Protein AF-A0A7S3M8I9-F1 (afdb_monomer_lite)

Radius of gyration: 16.96 Å; chains: 1; bounding box: 38×32×42 Å

Foldseek 3Di:
DVVVVVVPDDPVLVVLVCVLVVVLVVVLVVLLVVLLVVCVPDPDQLLRSLLVSLQSSLVVSQLVVQVSVCVSVVHDDDPVSSCPPVVVSSVVSSVVSNCCSVVVPDD

pLDDT: mean 79.49, std 8.02, range [42.25, 89.31]

Sequence (107 aa):
TFSQAFAEITFSLVANFFLTTFPTNMLKFPVFEVINMALSFTSLSGSMRGIVNGWLFCTIMLPVTNYRFRKSMGWEVNAALLYQAYIPTVARDIIYGWGRGIMAGVL

Structure (mmCIF, N/CA/C/O backbone):
data_AF-A0A7S3M8I9-F1
#
_entry.id   AF-A0A7S3M8I9-F1
#
loop_
_atom_site.group_PDB
_atom_site.id
_atom_site.type_symbol
_atom_site.label_atom_id
_atom_site.label_alt_id
_atom_site.label_comp_id
_atom_site.label_asym_id
_atom_site.label_entity_id
_atom_site.label_seq_id
_atom_site.pdbx_PDB_ins_code
_atom_site.Cartn_x
_atom_site.Cartn_y
_atom_site.Cartn_z
_atom_site.occupancy
_atom_site.B_iso_or_equiv
_atom_site.auth_seq_id
_atom_site.auth_comp_id
_atom_site.auth_asym_id
_atom_site.auth_atom_id
_atom_site.pdbx_PDB_model_num
ATOM 1 N N . THR A 1 1 ? -19.410 20.482 13.142 1.00 72.94 1 THR A N 1
ATOM 2 C CA . THR A 1 1 ? -18.428 21.505 12.674 1.00 72.94 1 THR A CA 1
ATOM 3 C C . THR A 1 1 ? -17.007 21.049 12.967 1.00 72.94 1 THR A C 1
ATOM 5 O O . THR A 1 1 ? -16.836 20.172 13.801 1.00 72.94 1 THR A O 1
ATOM 8 N N . PHE A 1 2 ? -15.984 21.629 12.320 1.00 73.06 2 PHE A N 1
ATOM 9 C CA . PHE A 1 2 ? -14.565 21.289 12.565 1.00 73.06 2 PHE A CA 1
ATOM 10 C C . PHE A 1 2 ? -14.196 21.330 14.063 1.00 73.06 2 PHE A C 1
ATOM 12 O O . PHE A 1 2 ? -13.492 20.461 14.560 1.00 73.06 2 PHE A O 1
ATOM 19 N N . SER A 1 3 ? -14.775 22.282 14.803 1.00 75.19 3 SER A N 1
ATOM 20 C CA . SER A 1 3 ? -14.626 22.409 16.258 1.00 75.19 3 SER A CA 1
ATOM 21 C C . SER A 1 3 ? -15.189 21.222 17.061 1.00 75.19 3 SER A C 1
A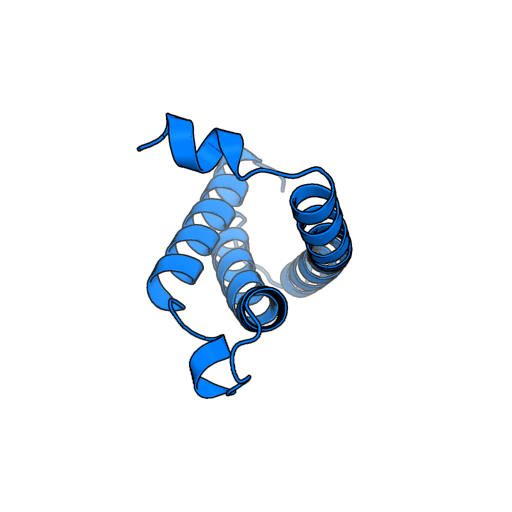TOM 23 O O . SER A 1 3 ? -14.556 20.811 18.027 1.00 75.19 3 SER A O 1
ATOM 25 N N . GLN A 1 4 ? -16.317 20.629 16.654 1.00 74.31 4 GLN A N 1
ATOM 26 C CA . GLN A 1 4 ? -16.858 19.420 17.299 1.00 74.31 4 GLN A CA 1
ATOM 27 C C . GLN A 1 4 ? -15.993 18.193 17.011 1.00 74.31 4 GLN A C 1
ATOM 29 O O . GLN A 1 4 ? -15.661 17.455 17.929 1.00 74.31 4 GLN A O 1
ATOM 34 N N . ALA A 1 5 ? -15.556 18.023 15.759 1.00 71.31 5 ALA A N 1
ATOM 35 C CA . ALA A 1 5 ? -14.705 16.899 15.380 1.00 71.31 5 ALA A CA 1
ATOM 36 C C . ALA A 1 5 ? -13.370 16.912 16.139 1.00 71.31 5 ALA A C 1
ATOM 38 O O . ALA A 1 5 ? -12.876 15.858 16.509 1.00 71.31 5 ALA A O 1
ATOM 39 N N . PHE A 1 6 ? -12.806 18.095 16.411 1.00 73.81 6 PHE A N 1
ATOM 40 C CA . PHE A 1 6 ? -11.576 18.226 17.194 1.00 73.81 6 PHE A CA 1
ATOM 41 C C . PHE A 1 6 ? -11.790 17.935 18.688 1.00 73.81 6 PHE A C 1
ATOM 43 O O . PHE A 1 6 ? -10.916 17.360 19.330 1.00 73.81 6 PHE A O 1
ATOM 50 N N . ALA A 1 7 ? -12.959 18.292 19.232 1.00 75.56 7 ALA A N 1
ATOM 51 C CA . ALA A 1 7 ? -13.323 18.011 20.622 1.00 75.56 7 ALA A CA 1
ATOM 52 C C . ALA A 1 7 ? -13.566 16.511 20.890 1.00 75.56 7 ALA A C 1
ATOM 54 O O . ALA A 1 7 ? -13.406 16.054 22.018 1.00 75.56 7 ALA A O 1
ATOM 55 N N . GLU A 1 8 ? -13.91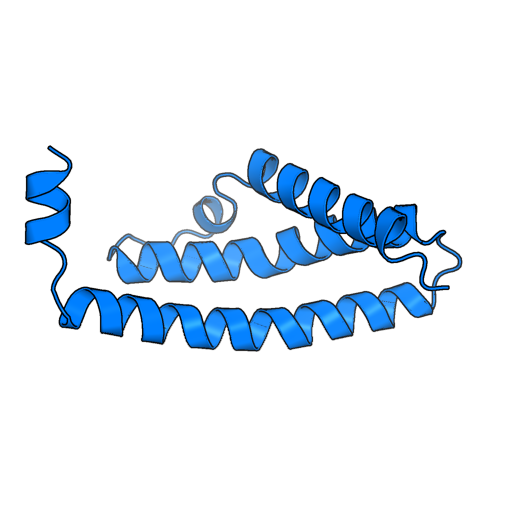5 15.741 19.857 1.00 75.06 8 GLU A N 1
ATOM 56 C CA . GLU A 1 8 ? -14.141 14.290 19.931 1.00 75.06 8 GLU A CA 1
ATOM 57 C C . GLU A 1 8 ? -12.848 13.457 19.798 1.00 75.06 8 GLU A C 1
ATOM 59 O O . GLU A 1 8 ? -12.857 12.244 20.032 1.00 75.06 8 GLU A O 1
ATOM 64 N N . ILE A 1 9 ? -11.711 14.083 19.462 1.00 75.44 9 ILE A N 1
ATOM 65 C CA . ILE A 1 9 ? -10.413 13.399 19.383 1.00 75.44 9 ILE A CA 1
ATOM 66 C C . ILE A 1 9 ? -9.913 13.117 20.801 1.00 75.44 9 ILE A C 1
ATOM 68 O O . ILE A 1 9 ? -9.312 13.962 21.462 1.00 75.44 9 ILE A O 1
ATOM 72 N N . THR A 1 10 ? -10.121 11.889 21.265 1.00 81.06 10 THR A N 1
ATOM 73 C CA . THR A 1 10 ? -9.548 11.406 22.526 1.00 81.06 10 THR A CA 1
ATOM 74 C C . THR A 1 10 ? -8.206 10.712 22.293 1.00 81.06 10 THR A C 1
ATOM 76 O O . THR A 1 10 ? -7.968 10.105 21.246 1.00 81.06 10 THR A O 1
ATOM 79 N N . PHE A 1 11 ? -7.327 10.732 23.302 1.00 78.44 11 PHE A N 1
ATOM 80 C CA . PHE A 1 11 ? -6.043 10.018 23.254 1.00 78.44 11 PHE A CA 1
ATOM 81 C C . PHE A 1 11 ? -6.221 8.519 22.964 1.00 78.44 11 PHE A C 1
ATOM 83 O O . PHE A 1 11 ? -5.442 7.934 22.217 1.00 78.44 11 PHE A O 1
ATOM 90 N N . SER A 1 12 ? -7.291 7.914 23.488 1.00 77.38 12 SER A N 1
ATOM 91 C CA . SER A 1 12 ? -7.642 6.517 23.217 1.00 77.38 12 SER A CA 1
ATOM 92 C C . SER A 1 12 ? -7.911 6.264 21.727 1.00 77.38 12 SER A C 1
ATOM 94 O O . SER A 1 12 ? -7.434 5.275 21.168 1.00 77.38 12 SER A O 1
ATOM 96 N N . LEU A 1 13 ? -8.610 7.177 21.043 1.00 74.56 13 LEU A N 1
ATOM 97 C CA . LEU A 1 13 ? -8.880 7.069 19.607 1.00 74.56 13 LEU A CA 1
ATOM 98 C C . LEU A 1 13 ? -7.585 7.171 18.784 1.00 74.56 13 LEU A C 1
ATOM 100 O O . LEU A 1 13 ? -7.351 6.376 17.873 1.00 74.56 13 LEU A O 1
ATOM 104 N N . VAL A 1 14 ? -6.712 8.115 19.154 1.00 79.06 14 VAL A N 1
ATOM 105 C CA . VAL A 1 14 ? -5.404 8.326 18.513 1.00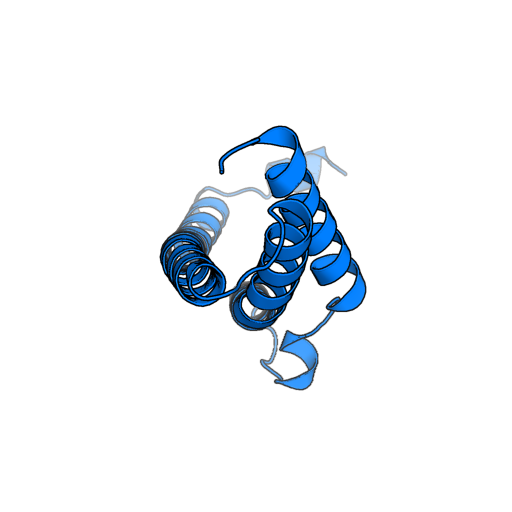 79.06 14 VAL A CA 1
ATOM 106 C C . VAL A 1 14 ? -4.486 7.119 18.717 1.00 79.06 14 VAL A C 1
ATOM 108 O O . VAL A 1 14 ? -3.881 6.644 17.758 1.00 79.06 14 VAL A O 1
ATOM 111 N N . ALA A 1 15 ? -4.414 6.578 19.935 1.00 77.94 15 ALA A N 1
ATOM 112 C CA . ALA A 1 15 ? -3.603 5.406 20.250 1.00 77.94 15 ALA A CA 1
ATOM 113 C C . ALA A 1 15 ? -4.081 4.162 19.485 1.00 77.94 15 ALA A C 1
ATOM 115 O O . ALA A 1 15 ? -3.266 3.450 18.902 1.00 77.94 15 ALA A O 1
ATOM 116 N N . ASN A 1 16 ? -5.394 3.935 19.395 1.00 75.00 16 ASN A N 1
ATOM 117 C CA . ASN A 1 16 ? -5.954 2.839 18.600 1.00 75.00 16 ASN A CA 1
ATOM 118 C C . ASN A 1 16 ? -5.679 3.011 17.097 1.00 75.00 16 ASN A C 1
ATOM 120 O O . ASN A 1 16 ? -5.313 2.053 16.409 1.00 75.00 16 ASN A O 1
ATOM 124 N N . PHE A 1 17 ? -5.785 4.232 16.571 1.00 74.94 17 PHE A N 1
ATOM 125 C CA . PHE A 1 17 ? -5.415 4.512 15.185 1.00 74.94 17 PHE A CA 1
ATOM 126 C C . PHE A 1 17 ? -3.916 4.287 14.931 1.00 74.94 17 PHE A C 1
ATOM 128 O O . PHE A 1 17 ? -3.534 3.712 13.910 1.00 74.94 17 PHE A O 1
ATOM 135 N N . PHE A 1 18 ? -3.056 4.682 15.870 1.00 77.25 18 PHE A N 1
ATOM 136 C CA . PHE A 1 18 ? -1.615 4.460 15.786 1.00 77.25 18 PHE A CA 1
ATOM 137 C C . PHE A 1 18 ? -1.267 2.967 15.825 1.00 77.25 18 PHE A C 1
ATOM 139 O O . PHE A 1 18 ? -0.559 2.485 14.943 1.00 77.25 18 PHE A O 1
ATOM 146 N N . LEU A 1 19 ? -1.825 2.215 16.778 1.00 75.62 19 LEU A N 1
ATOM 147 C CA . LEU A 1 19 ? -1.592 0.775 16.937 1.00 75.62 19 LEU A CA 1
ATOM 148 C C . LEU A 1 19 ? -2.106 -0.050 15.760 1.00 75.62 19 LEU A C 1
ATOM 150 O O . LEU A 1 19 ? -1.571 -1.115 15.477 1.00 75.62 19 LEU A O 1
ATOM 154 N N . THR A 1 20 ? -3.116 0.435 15.045 1.00 68.94 20 THR A N 1
ATOM 155 C CA . THR A 1 20 ? -3.577 -0.207 13.811 1.00 68.94 20 THR A CA 1
ATOM 156 C C . THR A 1 20 ? -2.759 0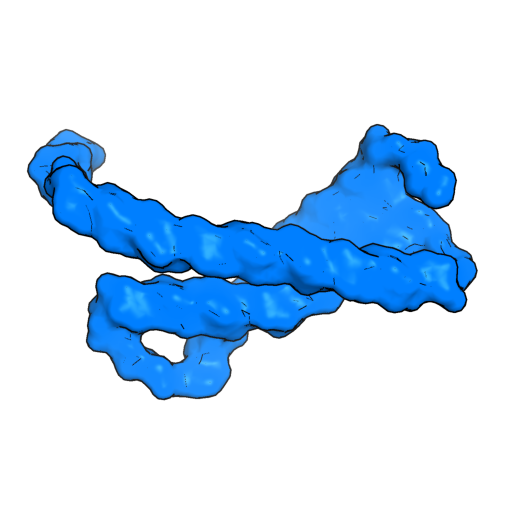.249 12.600 1.00 68.94 20 THR A C 1
ATOM 158 O O . THR A 1 20 ? -2.539 -0.532 11.673 1.00 68.94 20 THR A O 1
ATOM 161 N N . THR A 1 21 ? -2.238 1.478 12.603 1.00 72.94 21 THR A N 1
ATOM 162 C CA . THR A 1 21 ? -1.443 2.025 11.495 1.00 72.94 21 THR A CA 1
ATOM 163 C C . THR A 1 21 ? -0.004 1.533 11.466 1.00 72.94 21 THR A C 1
ATOM 165 O O . THR A 1 21 ? 0.528 1.263 10.386 1.00 72.94 21 THR A O 1
ATOM 168 N N . PHE A 1 22 ? 0.601 1.360 12.635 1.00 76.25 22 PHE A N 1
ATOM 169 C CA . PHE A 1 22 ? 1.973 0.905 12.790 1.00 76.25 22 PHE A CA 1
ATOM 170 C C . PHE A 1 22 ? 2.228 -0.471 12.131 1.00 76.25 22 PHE A C 1
ATOM 172 O O . PHE A 1 22 ? 3.094 -0.533 11.255 1.00 76.25 22 PHE A O 1
ATOM 179 N N . PRO A 1 23 ? 1.429 -1.531 12.386 1.00 75.31 23 PRO A N 1
ATOM 180 C CA . PRO A 1 23 ? 1.593 -2.831 11.731 1.00 75.31 23 PRO A CA 1
ATOM 181 C C . PRO A 1 23 ? 1.447 -2.752 10.212 1.00 75.31 23 PRO A C 1
ATOM 183 O O . PRO A 1 23 ? 2.176 -3.407 9.474 1.00 75.31 23 PRO A O 1
ATOM 186 N N . THR A 1 24 ? 0.523 -1.923 9.716 1.00 71.19 24 THR A N 1
ATOM 187 C CA . THR A 1 24 ? 0.321 -1.786 8.268 1.00 71.19 24 THR A CA 1
ATOM 188 C C . THR A 1 24 ? 1.516 -1.120 7.605 1.00 71.19 24 THR A C 1
ATOM 190 O O . THR A 1 24 ? 1.910 -1.540 6.524 1.00 71.19 24 THR A O 1
ATOM 193 N N . ASN A 1 25 ? 2.119 -0.106 8.231 1.00 76.31 25 ASN A N 1
ATOM 194 C CA . ASN A 1 25 ? 3.332 0.510 7.698 1.00 76.31 25 ASN A CA 1
ATOM 195 C C . ASN A 1 25 ? 4.541 -0.431 7.800 1.00 76.31 25 ASN A C 1
ATOM 197 O O . ASN A 1 25 ? 5.316 -0.492 6.850 1.00 76.31 25 ASN A O 1
ATOM 201 N N . MET A 1 26 ? 4.652 -1.231 8.867 1.00 82.62 26 MET A N 1
ATOM 202 C CA . MET A 1 26 ? 5.671 -2.285 8.959 1.00 82.62 26 MET A CA 1
ATOM 203 C C . MET A 1 26 ? 5.519 -3.373 7.891 1.00 82.62 26 MET A C 1
ATOM 205 O O . MET A 1 26 ? 6.511 -3.991 7.535 1.00 82.62 26 MET A O 1
ATOM 209 N N . LEU A 1 27 ? 4.314 -3.592 7.352 1.00 82.56 27 LEU A N 1
ATOM 210 C CA . LEU A 1 27 ? 4.067 -4.550 6.270 1.00 82.56 27 LEU A CA 1
ATOM 211 C C . LEU A 1 27 ? 4.300 -3.941 4.875 1.00 82.56 27 LEU A C 1
ATOM 213 O O . LEU A 1 27 ? 4.770 -4.627 3.970 1.00 82.56 27 LEU A O 1
ATOM 217 N N . LYS A 1 28 ? 4.042 -2.637 4.705 1.00 78.19 28 LYS A N 1
ATOM 218 C CA . LYS A 1 28 ? 4.267 -1.924 3.434 1.00 78.19 28 LYS A CA 1
ATOM 219 C C . LYS A 1 28 ? 5.722 -1.963 2.982 1.00 78.19 28 LYS A C 1
ATOM 221 O O . LYS A 1 28 ? 5.959 -2.145 1.794 1.00 78.19 28 LYS A O 1
ATOM 226 N N . PHE A 1 29 ? 6.676 -1.777 3.896 1.00 82.00 29 PHE A N 1
ATOM 227 C CA . PHE A 1 29 ? 8.098 -1.738 3.542 1.00 82.00 29 PHE A CA 1
ATOM 228 C C . PHE A 1 29 ? 8.611 -3.084 2.993 1.00 82.00 29 PHE A C 1
ATOM 230 O O . PHE A 1 29 ? 9.111 -3.086 1.870 1.00 82.00 29 PHE A O 1
ATOM 237 N N . PRO A 1 30 ? 8.423 -4.232 3.677 1.00 85.75 30 PRO A N 1
ATOM 238 C CA . PRO A 1 30 ? 8.789 -5.540 3.136 1.00 85.75 30 PRO A CA 1
ATOM 239 C C . PRO A 1 30 ? 8.092 -5.869 1.817 1.00 85.75 30 PRO A C 1
ATOM 241 O O . PRO A 1 30 ? 8.734 -6.362 0.898 1.00 85.75 30 PRO A O 1
ATOM 244 N N . VAL A 1 31 ? 6.791 -5.576 1.689 1.00 85.88 31 VAL A N 1
ATOM 245 C CA . VAL A 1 31 ? 6.056 -5.817 0.435 1.00 85.88 31 VAL A CA 1
ATOM 246 C C . VAL A 1 31 ? 6.644 -4.984 -0.703 1.00 85.88 31 VAL A C 1
ATOM 248 O O . VAL A 1 31 ? 6.841 -5.496 -1.802 1.00 85.88 31 VAL A O 1
ATOM 251 N N . PHE A 1 32 ? 6.971 -3.719 -0.441 1.00 84.25 32 PHE A N 1
ATOM 252 C CA . PHE A 1 32 ? 7.598 -2.845 -1.426 1.00 84.25 32 PHE A CA 1
ATOM 253 C C . PHE A 1 32 ? 8.986 -3.349 -1.856 1.00 84.25 32 PHE A C 1
ATOM 255 O O . PHE A 1 32 ? 9.289 -3.345 -3.049 1.00 84.25 32 PHE A O 1
ATOM 262 N N . GLU A 1 33 ? 9.805 -3.827 -0.917 1.00 85.12 33 GLU A N 1
ATOM 263 C CA . GLU A 1 33 ? 11.117 -4.428 -1.201 1.00 85.12 33 GLU A CA 1
ATOM 264 C C . GLU A 1 33 ? 11.006 -5.705 -2.035 1.00 85.12 33 GLU A C 1
ATOM 266 O O . GLU A 1 33 ? 11.690 -5.843 -3.047 1.00 85.12 33 GLU A O 1
ATOM 271 N N . VAL A 1 34 ? 10.089 -6.609 -1.682 1.00 87.75 34 VAL A N 1
ATOM 272 C CA . VAL A 1 34 ? 9.855 -7.845 -2.444 1.00 87.75 34 VAL A CA 1
ATOM 273 C C . VAL A 1 34 ? 9.427 -7.531 -3.879 1.00 87.75 34 VAL A C 1
ATOM 275 O O . VAL A 1 34 ? 9.926 -8.153 -4.815 1.00 87.75 34 VAL A O 1
ATOM 278 N N . ILE A 1 35 ? 8.550 -6.542 -4.079 1.00 85.62 35 ILE A N 1
ATOM 279 C CA . ILE A 1 35 ? 8.125 -6.118 -5.421 1.00 85.62 35 ILE A CA 1
ATOM 280 C C . ILE A 1 35 ? 9.300 -5.513 -6.201 1.00 85.62 35 ILE A C 1
ATOM 282 O O . ILE A 1 35 ? 9.484 -5.846 -7.370 1.00 85.62 35 ILE A O 1
ATOM 286 N N . ASN A 1 36 ? 10.122 -4.659 -5.584 1.00 84.00 36 ASN A N 1
ATOM 287 C CA . ASN A 1 36 ? 11.303 -4.107 -6.257 1.00 84.00 36 ASN A CA 1
ATOM 288 C C . ASN A 1 36 ? 12.321 -5.181 -6.625 1.00 84.00 36 ASN A C 1
ATOM 290 O O . ASN A 1 36 ? 12.833 -5.165 -7.742 1.00 84.00 36 ASN A O 1
ATOM 294 N N . MET A 1 37 ? 12.592 -6.120 -5.718 1.00 85.31 37 MET A N 1
ATOM 295 C CA . MET A 1 37 ? 13.487 -7.241 -5.979 1.00 85.31 37 MET A CA 1
ATOM 296 C C . MET A 1 37 ? 12.936 -8.133 -7.095 1.00 85.31 37 MET A C 1
ATOM 298 O O . MET A 1 37 ? 13.686 -8.535 -7.970 1.00 85.31 37 MET A O 1
ATOM 302 N N . ALA A 1 38 ? 11.629 -8.396 -7.140 1.00 84.88 38 ALA A N 1
ATOM 303 C CA . ALA A 1 38 ? 11.029 -9.142 -8.245 1.00 84.88 38 ALA A CA 1
ATOM 304 C C . ALA A 1 38 ? 11.167 -8.399 -9.589 1.00 84.88 38 ALA A C 1
ATOM 306 O O . ALA A 1 38 ? 11.469 -9.008 -10.614 1.00 84.88 38 ALA A O 1
ATOM 307 N N . LEU A 1 39 ? 10.986 -7.075 -9.592 1.00 82.69 39 LEU A N 1
ATOM 308 C CA . LEU A 1 39 ? 11.088 -6.254 -10.799 1.00 82.69 39 LEU A CA 1
ATOM 309 C C . LEU A 1 39 ? 12.534 -5.953 -11.224 1.00 82.69 39 LEU A C 1
ATOM 311 O O . LEU A 1 39 ? 12.743 -5.539 -12.369 1.00 82.69 39 LEU A O 1
ATOM 315 N N . SER A 1 40 ? 13.535 -6.169 -10.366 1.00 81.12 40 SER A N 1
ATOM 316 C CA . SER A 1 40 ? 14.950 -6.022 -10.735 1.00 81.12 40 SER A CA 1
ATOM 317 C C . SER A 1 40 ? 15.406 -7.104 -11.719 1.00 81.12 40 SER A C 1
ATOM 319 O O . SER A 1 40 ? 16.270 -6.843 -12.552 1.00 81.12 40 SER A O 1
ATOM 321 N N . PHE A 1 41 ? 14.749 -8.269 -11.719 1.00 81.44 41 PHE A N 1
ATOM 322 C CA . PHE A 1 41 ? 14.962 -9.341 -12.699 1.00 81.44 41 PHE A CA 1
ATOM 323 C C . PHE A 1 41 ? 14.338 -9.057 -14.076 1.00 81.44 41 PHE A C 1
ATOM 325 O O . PHE A 1 41 ? 14.426 -9.885 -14.980 1.00 81.44 41 PHE A O 1
ATOM 332 N N . THR A 1 42 ? 13.698 -7.898 -14.255 1.00 81.38 42 THR A N 1
ATOM 333 C CA . THR A 1 42 ? 13.054 -7.506 -15.514 1.00 81.38 42 THR A CA 1
ATOM 334 C C . THR A 1 42 ? 13.807 -6.357 -16.180 1.00 81.38 42 THR A C 1
ATOM 336 O O . THR A 1 42 ? 14.285 -5.440 -15.509 1.00 81.38 42 THR A O 1
ATOM 339 N N . SER A 1 43 ? 13.849 -6.352 -17.515 1.00 78.38 43 SER A N 1
ATOM 340 C CA . SER A 1 43 ? 14.459 -5.291 -18.333 1.00 78.38 43 SER A CA 1
ATOM 341 C C . SER A 1 43 ? 13.570 -4.045 -18.482 1.00 78.38 43 SER A C 1
ATOM 343 O O . SER A 1 43 ? 13.625 -3.352 -19.498 1.00 78.38 43 SER A O 1
ATOM 345 N N . LEU A 1 44 ? 12.688 -3.784 -17.514 1.00 77.69 44 LEU A N 1
ATOM 346 C CA . LEU A 1 44 ? 11.769 -2.649 -17.551 1.00 77.69 44 LEU A CA 1
ATOM 347 C C . LEU A 1 44 ? 12.517 -1.339 -17.282 1.00 77.69 44 LEU A C 1
ATOM 349 O O . LEU A 1 44 ? 13.327 -1.259 -16.359 1.00 77.69 44 LEU A O 1
ATOM 353 N N . SER A 1 45 ? 12.196 -0.295 -18.051 1.00 79.12 45 SER A N 1
ATOM 354 C CA . SER A 1 45 ? 12.695 1.060 -17.795 1.00 79.12 45 SER A CA 1
ATOM 355 C C . SER A 1 45 ? 12.223 1.571 -16.428 1.00 79.12 45 SER A C 1
ATOM 357 O O . SER A 1 45 ? 11.152 1.180 -15.959 1.00 79.12 45 SER A O 1
ATOM 359 N N . GLY A 1 46 ? 12.981 2.473 -15.792 1.00 74.25 46 GLY A N 1
ATOM 360 C CA . GLY A 1 46 ? 12.681 2.973 -14.439 1.00 74.25 46 GLY A CA 1
ATOM 361 C C . GLY A 1 46 ? 11.248 3.500 -14.268 1.00 74.25 46 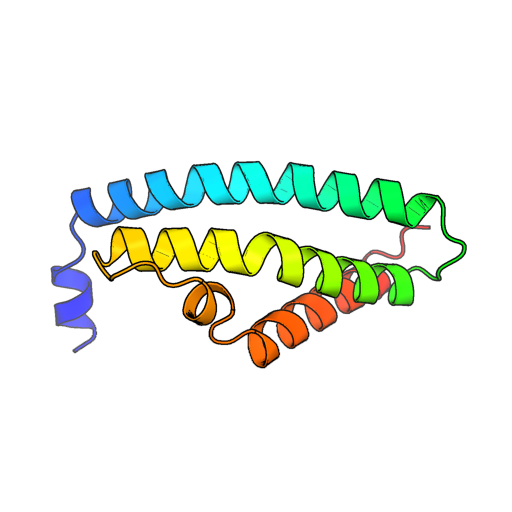GLY A C 1
ATOM 362 O O . GLY A 1 46 ? 10.580 3.197 -13.278 1.00 74.25 46 GLY A O 1
ATOM 363 N N . SER A 1 47 ? 10.711 4.193 -15.277 1.00 75.69 47 SER A N 1
ATOM 364 C CA . SER A 1 47 ? 9.321 4.671 -15.276 1.00 75.69 47 SER A CA 1
ATOM 365 C C . SER A 1 47 ? 8.294 3.535 -15.370 1.00 75.69 47 SER A C 1
ATOM 367 O O . SER A 1 47 ? 7.281 3.575 -14.674 1.00 75.69 47 SER A O 1
ATOM 369 N N . MET A 1 48 ? 8.552 2.508 -16.187 1.00 79.88 48 MET A N 1
ATOM 370 C CA . MET A 1 48 ? 7.664 1.346 -16.323 1.00 79.88 48 MET A CA 1
ATOM 371 C C . MET A 1 48 ? 7.715 0.461 -15.073 1.00 79.88 48 MET A C 1
ATOM 373 O O . MET A 1 48 ? 6.680 0.009 -14.586 1.00 79.88 48 MET A O 1
ATOM 377 N N . ARG A 1 49 ? 8.907 0.289 -14.490 1.00 81.88 49 ARG A N 1
ATOM 378 C CA . ARG A 1 49 ? 9.112 -0.372 -13.196 1.00 81.88 49 ARG A CA 1
ATOM 379 C C . ARG A 1 49 ? 8.333 0.345 -12.089 1.00 81.88 49 ARG A C 1
ATOM 381 O O . ARG A 1 49 ? 7.684 -0.315 -11.285 1.00 81.88 49 ARG A O 1
ATOM 388 N N . GLY A 1 50 ? 8.324 1.679 -12.094 1.00 81.12 50 GLY A N 1
ATOM 389 C CA . GLY A 1 50 ? 7.530 2.498 -11.175 1.00 81.12 50 GLY A CA 1
ATOM 390 C C . GLY A 1 50 ? 6.018 2.283 -11.304 1.00 81.12 50 GLY A C 1
ATOM 391 O O . GLY A 1 50 ? 5.341 2.106 -10.292 1.00 81.12 50 GLY A O 1
ATOM 392 N N . ILE A 1 51 ? 5.492 2.235 -12.534 1.00 85.19 51 ILE A N 1
ATOM 393 C CA . ILE A 1 51 ? 4.069 1.960 -12.806 1.00 85.19 51 ILE A CA 1
ATOM 394 C C . ILE A 1 51 ? 3.678 0.564 -12.307 1.00 85.19 51 ILE A C 1
ATOM 396 O O . ILE A 1 51 ? 2.709 0.421 -11.560 1.00 85.19 51 ILE A O 1
ATOM 400 N N . VAL A 1 52 ? 4.447 -0.461 -12.686 1.00 86.06 52 VAL A N 1
ATOM 401 C CA . VAL A 1 52 ? 4.165 -1.856 -12.314 1.00 86.06 52 VAL A CA 1
ATOM 402 C C . VAL A 1 52 ? 4.280 -2.051 -10.804 1.00 86.06 52 VAL A C 1
ATOM 404 O O . VAL A 1 52 ? 3.432 -2.716 -10.211 1.00 86.06 52 VAL A O 1
ATOM 407 N N . ASN A 1 53 ? 5.266 -1.424 -10.159 1.00 87.25 53 ASN A N 1
ATOM 408 C CA . ASN A 1 53 ? 5.394 -1.458 -8.707 1.00 87.25 53 ASN A CA 1
ATOM 409 C C . ASN A 1 53 ? 4.170 -0.823 -8.028 1.00 87.25 53 ASN A C 1
ATOM 411 O O . ASN A 1 53 ? 3.549 -1.461 -7.185 1.00 87.25 53 ASN A O 1
ATOM 415 N N . GLY A 1 54 ? 3.761 0.382 -8.444 1.00 83.75 54 GLY A N 1
ATOM 416 C CA . GLY A 1 54 ? 2.574 1.052 -7.899 1.00 83.75 54 GLY A CA 1
ATOM 417 C C . GLY A 1 54 ? 1.297 0.217 -8.041 1.00 83.75 54 GLY A C 1
ATOM 418 O O . GLY A 1 54 ? 0.517 0.102 -7.094 1.00 83.75 54 GLY A O 1
ATOM 419 N N . TRP A 1 55 ? 1.118 -0.435 -9.191 1.00 88.56 55 TRP A N 1
ATOM 420 C CA . TRP A 1 55 ? -0.014 -1.326 -9.441 1.00 88.56 55 TRP A CA 1
ATOM 421 C C . TRP A 1 55 ? -0.000 -2.584 -8.553 1.00 88.56 55 TRP A C 1
ATOM 423 O O . TRP A 1 55 ? -1.004 -2.890 -7.897 1.00 88.56 55 TRP A O 1
ATOM 433 N N . LEU A 1 56 ? 1.131 -3.296 -8.490 1.00 88.12 56 LEU A N 1
ATOM 434 C CA . LEU A 1 56 ? 1.289 -4.501 -7.666 1.00 88.12 56 LEU A CA 1
ATOM 435 C C . LEU A 1 56 ? 1.147 -4.180 -6.178 1.00 88.12 56 LEU A C 1
ATOM 437 O O . LEU A 1 56 ? 0.413 -4.859 -5.459 1.00 88.12 56 LEU A O 1
ATOM 441 N N . PHE A 1 57 ? 1.794 -3.106 -5.731 1.00 87.56 57 PHE A N 1
ATOM 442 C CA . PHE A 1 57 ? 1.740 -2.643 -4.355 1.00 87.56 57 PHE A CA 1
ATOM 443 C C . PHE A 1 57 ? 0.305 -2.329 -3.937 1.00 87.56 57 PHE A C 1
ATOM 445 O O . PHE A 1 57 ? -0.153 -2.835 -2.912 1.00 87.56 57 PHE A O 1
ATOM 452 N N . CYS A 1 58 ? -0.432 -1.556 -4.741 1.00 87.69 58 CYS A N 1
ATOM 453 C CA . CYS A 1 58 ? -1.827 -1.244 -4.447 1.00 87.69 58 CYS A CA 1
ATOM 454 C C . CYS A 1 58 ? -2.678 -2.515 -4.395 1.00 87.69 58 CYS A C 1
ATOM 456 O O . CYS A 1 58 ? -3.474 -2.686 -3.476 1.00 87.69 58 CYS A O 1
ATOM 458 N N . THR A 1 59 ? -2.506 -3.429 -5.349 1.00 87.88 59 THR A N 1
ATOM 459 C CA . THR A 1 59 ? -3.312 -4.657 -5.418 1.00 87.88 59 THR A CA 1
ATOM 460 C C . THR A 1 59 ? -3.099 -5.551 -4.194 1.00 87.88 59 THR A C 1
ATOM 462 O O . THR A 1 59 ? -4.065 -6.088 -3.659 1.00 87.88 59 THR A O 1
ATOM 465 N N . ILE A 1 60 ? -1.867 -5.644 -3.688 1.00 87.56 60 ILE A N 1
ATOM 466 C CA . ILE A 1 60 ? -1.532 -6.448 -2.505 1.00 87.56 60 ILE A CA 1
ATOM 467 C C . ILE A 1 60 ? -1.941 -5.738 -1.201 1.00 87.56 60 ILE A C 1
ATOM 469 O O . ILE A 1 60 ? -2.486 -6.361 -0.290 1.00 87.56 60 ILE A O 1
ATOM 473 N N . MET A 1 61 ? -1.704 -4.427 -1.091 1.00 86.38 61 MET A N 1
ATOM 474 C CA . MET A 1 61 ? -1.887 -3.681 0.162 1.00 86.38 61 MET A CA 1
ATOM 475 C C . MET A 1 61 ? -3.302 -3.140 0.380 1.00 86.38 61 MET A C 1
ATOM 477 O O . MET A 1 61 ? -3.672 -2.871 1.530 1.00 86.38 61 MET A O 1
ATOM 481 N N . LEU A 1 62 ? -4.102 -2.958 -0.674 1.00 86.88 62 LEU A N 1
ATOM 482 C CA . LEU A 1 62 ? -5.472 -2.457 -0.555 1.00 86.88 62 LEU A CA 1
ATOM 483 C C . LEU A 1 62 ? -6.361 -3.339 0.338 1.00 86.88 62 LEU A C 1
ATOM 485 O O . LEU A 1 62 ? -6.956 -2.782 1.263 1.00 86.88 62 LEU A O 1
ATOM 489 N N . PRO A 1 63 ? -6.426 -4.678 0.169 1.00 85.06 63 PRO A N 1
ATOM 490 C CA . PRO A 1 63 ? -7.261 -5.509 1.031 1.00 85.06 63 PRO A CA 1
ATOM 491 C C . PRO A 1 63 ? -6.813 -5.463 2.493 1.00 85.06 63 PRO A C 1
ATOM 493 O O . PRO A 1 63 ? -7.656 -5.405 3.383 1.00 85.06 63 PRO A O 1
ATOM 496 N N . VAL A 1 64 ? -5.505 -5.404 2.760 1.00 84.81 64 VAL A N 1
ATOM 497 C CA . VAL A 1 64 ? -4.958 -5.277 4.124 1.00 84.81 64 VAL A CA 1
ATOM 498 C C . VAL A 1 64 ? -5.362 -3.940 4.754 1.00 84.81 64 VAL A C 1
ATOM 500 O O . VAL A 1 64 ? -5.772 -3.881 5.916 1.00 84.81 64 VAL A O 1
ATOM 503 N N . THR A 1 65 ? -5.292 -2.858 3.976 1.00 83.38 65 THR A N 1
ATOM 504 C CA . THR A 1 65 ? -5.636 -1.506 4.436 1.00 83.38 65 THR A CA 1
ATOM 505 C C . THR A 1 65 ? -7.140 -1.365 4.685 1.00 83.38 65 THR A C 1
ATOM 507 O O . THR A 1 65 ? -7.545 -0.849 5.729 1.00 83.38 65 THR A O 1
ATOM 510 N N . ASN A 1 66 ? -7.970 -1.880 3.776 1.00 83.75 66 ASN A N 1
ATOM 511 C CA . ASN A 1 66 ? -9.424 -1.861 3.913 1.00 83.75 66 ASN A CA 1
ATOM 512 C C . ASN A 1 66 ? -9.906 -2.810 5.017 1.00 83.75 66 ASN A C 1
ATOM 514 O O . ASN A 1 66 ? -10.810 -2.449 5.767 1.00 83.75 66 ASN A O 1
ATOM 518 N N . TYR A 1 67 ? -9.272 -3.972 5.201 1.00 83.56 67 TYR A N 1
ATOM 519 C CA . TYR A 1 67 ? -9.554 -4.860 6.332 1.00 83.56 67 TYR A CA 1
ATOM 520 C C . TYR A 1 67 ? -9.336 -4.143 7.667 1.00 83.56 67 TYR A C 1
ATOM 522 O O . TYR A 1 67 ? -10.223 -4.146 8.521 1.00 83.56 67 TYR A O 1
ATOM 530 N N . ARG A 1 68 ? -8.193 -3.464 7.830 1.00 80.94 68 ARG A N 1
ATOM 531 C CA . ARG A 1 68 ? -7.909 -2.663 9.025 1.00 80.94 68 ARG A CA 1
ATOM 532 C C . ARG A 1 68 ? -8.968 -1.589 9.251 1.00 80.94 68 ARG A C 1
ATOM 534 O O . ARG A 1 68 ? -9.481 -1.484 10.359 1.00 80.94 68 ARG A O 1
ATOM 541 N N . PHE A 1 69 ? -9.275 -0.803 8.220 1.00 81.50 69 PHE A N 1
ATOM 542 C CA . PHE A 1 69 ? -10.237 0.294 8.319 1.00 81.50 69 PHE A CA 1
ATOM 543 C C . PHE A 1 69 ? -11.621 -0.202 8.750 1.00 81.50 69 PHE A C 1
ATOM 545 O O . PHE A 1 69 ? -12.234 0.347 9.662 1.00 81.50 69 PHE A O 1
ATOM 552 N N . ARG A 1 70 ? -12.095 -1.299 8.156 1.00 79.19 70 ARG A N 1
ATOM 553 C CA . ARG A 1 70 ? -13.398 -1.874 8.508 1.00 79.19 70 ARG A CA 1
ATOM 554 C C . ARG A 1 70 ? -13.395 -2.478 9.907 1.00 79.19 70 ARG A C 1
ATOM 556 O O . ARG A 1 70 ? -14.359 -2.286 10.641 1.00 79.19 70 ARG A O 1
ATOM 563 N N . LYS A 1 71 ? -12.288 -3.107 10.319 1.00 77.94 71 LYS A N 1
ATOM 564 C CA . LYS A 1 71 ? -12.123 -3.626 11.681 1.00 77.94 71 LYS A CA 1
ATOM 565 C C . LYS A 1 71 ? -12.097 -2.512 12.731 1.00 77.94 71 LYS A C 1
ATOM 567 O O . LYS A 1 71 ? -12.721 -2.674 13.771 1.00 77.94 71 LYS A O 1
ATOM 572 N N . SER A 1 72 ? -11.452 -1.374 12.456 1.00 71.31 72 SER A N 1
ATOM 573 C CA . SER A 1 72 ? -11.475 -0.216 13.365 1.00 71.31 72 SER A CA 1
ATOM 574 C C . SER A 1 72 ? -12.851 0.446 13.470 1.00 71.31 72 SER A C 1
ATOM 576 O O . SER A 1 72 ? -13.149 1.047 14.492 1.00 71.31 72 SER A O 1
ATOM 578 N N . MET A 1 73 ? -13.689 0.316 12.438 1.00 75.25 73 MET A N 1
ATOM 579 C CA . MET A 1 73 ? -15.057 0.848 12.414 1.00 75.25 73 MET A CA 1
ATOM 580 C C . MET A 1 73 ? -16.108 -0.149 12.936 1.00 75.25 73 MET A C 1
ATOM 582 O O . MET A 1 73 ? -17.288 0.186 12.992 1.00 75.25 73 MET A O 1
ATOM 586 N N . GLY A 1 74 ? -15.707 -1.377 13.291 1.00 76.50 74 GLY A N 1
ATOM 587 C CA . GLY A 1 74 ? -16.626 -2.433 13.732 1.00 76.50 74 GLY A CA 1
ATOM 588 C C . GLY A 1 74 ? -17.572 -2.945 12.637 1.00 76.50 74 GLY A C 1
ATOM 589 O O . GLY A 1 74 ? -18.625 -3.491 12.948 1.00 76.50 74 GLY A O 1
ATOM 590 N N . TRP A 1 75 ? -17.233 -2.755 11.359 1.00 80.88 75 TRP A N 1
ATOM 591 C CA . TRP A 1 75 ? -18.072 -3.170 10.231 1.00 80.88 75 TRP A CA 1
ATOM 592 C C . TRP A 1 75 ? -17.810 -4.621 9.815 1.00 80.88 75 TRP A C 1
ATOM 594 O O . TRP A 1 75 ? -16.693 -5.126 9.946 1.00 80.88 75 TRP A O 1
ATOM 604 N N . GLU A 1 76 ? -18.825 -5.281 9.248 1.00 80.12 76 GLU A N 1
ATOM 605 C CA . GLU A 1 76 ? -18.700 -6.653 8.742 1.00 80.12 76 GLU A CA 1
ATOM 606 C C . GLU A 1 76 ? -17.633 -6.761 7.653 1.00 80.12 76 GLU A C 1
ATOM 608 O O . GLU A 1 76 ? -17.612 -5.984 6.696 1.00 80.12 76 GLU A O 1
ATOM 613 N N . VAL A 1 77 ? -16.752 -7.753 7.768 1.00 80.38 77 VAL A N 1
ATOM 614 C CA . VAL A 1 77 ? -15.680 -7.995 6.801 1.00 80.38 77 VAL A CA 1
ATOM 615 C C . VAL A 1 77 ? -16.210 -8.878 5.674 1.00 80.38 77 VAL A C 1
ATOM 617 O O . VAL A 1 77 ? -16.459 -10.061 5.867 1.00 80.38 77 VAL A O 1
ATOM 620 N N . ASN A 1 78 ? -16.338 -8.307 4.476 1.00 81.19 78 ASN A N 1
ATOM 621 C CA . ASN A 1 78 ? -16.688 -9.028 3.254 1.00 81.19 78 ASN A CA 1
ATOM 622 C C . ASN A 1 78 ? -15.559 -8.858 2.228 1.00 81.19 78 ASN A C 1
ATOM 624 O O . ASN A 1 78 ? -15.080 -7.739 2.028 1.00 81.19 78 ASN A O 1
ATOM 628 N N . ALA A 1 79 ? -15.157 -9.946 1.567 1.00 75.69 79 ALA A N 1
ATOM 629 C CA . ALA A 1 79 ? -14.081 -9.952 0.577 1.00 75.69 79 ALA A CA 1
ATOM 630 C C . ALA A 1 79 ? -14.326 -8.987 -0.599 1.00 75.69 79 ALA A C 1
ATOM 632 O O . ALA A 1 79 ? -13.391 -8.329 -1.051 1.00 75.69 79 ALA A O 1
ATOM 633 N N . ALA A 1 80 ? -15.578 -8.821 -1.040 1.00 78.62 80 ALA A N 1
ATOM 634 C CA . ALA A 1 80 ? -15.935 -7.883 -2.107 1.00 78.62 80 ALA A CA 1
ATOM 635 C C . ALA A 1 80 ? -15.683 -6.416 -1.714 1.00 78.62 80 ALA A C 1
ATOM 637 O O . ALA A 1 80 ? -15.393 -5.573 -2.559 1.00 78.62 80 ALA A O 1
ATOM 638 N N . LEU A 1 81 ? -15.741 -6.112 -0.415 1.00 78.56 81 LEU A N 1
ATOM 639 C CA . LEU A 1 81 ? -15.564 -4.763 0.127 1.00 78.56 81 LEU A CA 1
ATOM 640 C C . LEU A 1 81 ? -14.095 -4.455 0.459 1.00 78.56 81 LEU A C 1
ATOM 642 O O . LEU A 1 81 ? -13.751 -3.311 0.746 1.00 78.56 81 LEU A O 1
ATOM 646 N N . LEU A 1 82 ? -13.201 -5.446 0.373 1.00 82.69 82 LEU A N 1
ATOM 647 C CA . LEU A 1 82 ? -11.761 -5.249 0.561 1.00 82.69 82 LEU A CA 1
ATOM 648 C C . LEU A 1 82 ? -11.106 -4.522 -0.620 1.00 82.69 82 LEU A C 1
ATOM 650 O O . LEU A 1 82 ? -10.121 -3.820 -0.419 1.00 82.69 82 LEU A O 1
ATOM 654 N N . TYR A 1 83 ? -11.685 -4.612 -1.819 1.00 85.19 83 TYR A N 1
ATOM 655 C CA . TYR A 1 83 ? -11.267 -3.847 -3.002 1.00 85.19 83 TYR A CA 1
ATOM 656 C C . TYR A 1 83 ? -12.139 -2.610 -3.249 1.00 85.19 83 TYR A C 1
ATOM 658 O O . TYR A 1 83 ? -12.131 -2.032 -4.338 1.00 85.19 83 TYR A O 1
ATOM 666 N N . GLN A 1 84 ? -12.894 -2.169 -2.238 1.00 81.56 84 GLN A N 1
ATOM 667 C CA . GLN A 1 84 ? -13.645 -0.926 -2.339 1.00 81.56 84 GLN A CA 1
ATOM 668 C C . GLN A 1 84 ? -12.687 0.229 -2.669 1.00 81.56 84 GLN A C 1
ATOM 670 O O . GLN A 1 84 ? -11.608 0.344 -2.086 1.00 81.56 84 GLN A O 1
ATOM 675 N N . ALA A 1 85 ? -13.088 1.064 -3.632 1.00 83.88 85 ALA A N 1
ATOM 676 C CA . ALA A 1 85 ? -12.275 2.155 -4.169 1.00 83.88 85 ALA A CA 1
ATOM 677 C C . ALA A 1 85 ? -10.947 1.712 -4.826 1.00 83.88 85 ALA A C 1
ATOM 679 O O . ALA A 1 85 ? -9.986 2.481 -4.849 1.00 83.88 85 ALA A O 1
ATOM 680 N N . TYR A 1 86 ? -10.885 0.509 -5.413 1.00 84.38 86 TYR A N 1
ATOM 681 C CA . TYR A 1 86 ? -9.686 0.034 -6.117 1.00 84.38 86 TYR A CA 1
ATOM 682 C C . TYR A 1 86 ? -9.201 1.002 -7.204 1.00 84.38 86 TYR A C 1
ATOM 684 O O . TYR A 1 86 ? -8.051 1.420 -7.161 1.00 84.38 86 TYR A O 1
ATOM 692 N N . ILE A 1 87 ? -10.080 1.425 -8.121 1.00 86.50 87 ILE A N 1
ATOM 693 C CA . ILE A 1 87 ? -9.727 2.287 -9.267 1.00 86.50 87 ILE A CA 1
ATOM 694 C C . ILE A 1 87 ? -9.037 3.602 -8.847 1.00 86.50 87 ILE A C 1
ATOM 696 O O . ILE A 1 87 ? -7.934 3.872 -9.325 1.00 86.50 87 ILE A O 1
ATOM 700 N N . PRO A 1 88 ? -9.609 4.432 -7.952 1.00 88.56 88 PRO A N 1
ATOM 701 C CA . PRO A 1 88 ? -8.933 5.663 -7.544 1.00 88.56 88 PRO A CA 1
ATOM 702 C C . PRO A 1 88 ? -7.652 5.394 -6.742 1.00 88.56 88 PRO A C 1
ATOM 704 O O . PRO A 1 88 ? -6.698 6.166 -6.839 1.00 88.56 88 PRO A O 1
ATOM 707 N N . THR A 1 89 ? -7.591 4.295 -5.983 1.00 87.94 89 THR A N 1
ATOM 708 C CA . THR A 1 89 ? -6.414 3.977 -5.159 1.00 87.94 89 THR A CA 1
ATOM 709 C C . THR A 1 89 ? -5.246 3.474 -6.004 1.00 87.94 89 THR A C 1
ATOM 711 O O . THR A 1 89 ? -4.111 3.901 -5.802 1.00 87.94 89 THR A O 1
ATOM 714 N N . VAL A 1 90 ? -5.526 2.641 -7.007 1.00 88.94 90 VAL A N 1
ATOM 715 C CA . VAL A 1 90 ? -4.507 2.116 -7.918 1.00 88.94 90 VAL A CA 1
ATOM 716 C C . VAL A 1 90 ? -3.973 3.201 -8.843 1.00 88.94 90 VAL A C 1
ATOM 718 O O . VAL A 1 90 ? -2.767 3.277 -9.050 1.00 88.94 90 VAL A O 1
ATOM 721 N N . ALA A 1 91 ? -4.833 4.103 -9.328 1.00 88.69 91 ALA A N 1
ATOM 722 C CA . ALA A 1 91 ? -4.402 5.244 -10.131 1.00 88.69 91 ALA A CA 1
ATOM 723 C C . ALA A 1 91 ? -3.445 6.150 -9.343 1.00 88.69 91 ALA A C 1
ATOM 725 O O . ALA A 1 91 ? -2.382 6.516 -9.841 1.00 88.69 91 ALA A O 1
ATOM 726 N N . ARG A 1 92 ? -3.785 6.453 -8.084 1.00 89.31 92 ARG A N 1
ATOM 727 C CA . ARG A 1 92 ? -2.925 7.218 -7.176 1.00 89.31 92 ARG A CA 1
ATOM 728 C C . ARG A 1 92 ? -1.557 6.548 -6.994 1.00 89.31 92 ARG A C 1
ATOM 730 O O . ARG A 1 92 ? -0.532 7.214 -7.118 1.00 89.31 92 ARG A O 1
ATOM 737 N N . ASP A 1 93 ? -1.532 5.247 -6.721 1.00 85.88 93 ASP A N 1
ATOM 738 C CA . ASP A 1 93 ? -0.286 4.522 -6.447 1.00 85.88 93 ASP A CA 1
ATOM 739 C C . ASP A 1 93 ? 0.575 4.336 -7.706 1.00 85.88 93 ASP A C 1
ATOM 741 O O . ASP A 1 93 ? 1.800 4.410 -7.617 1.00 85.88 93 ASP A O 1
ATOM 745 N N . ILE A 1 94 ? -0.040 4.201 -8.886 1.00 87.62 94 ILE A N 1
ATOM 746 C CA . ILE A 1 94 ? 0.652 4.237 -10.183 1.00 87.62 94 ILE A CA 1
ATOM 747 C C . ILE A 1 94 ? 1.295 5.605 -10.415 1.00 87.62 94 ILE A C 1
ATOM 749 O O . ILE A 1 94 ? 2.467 5.660 -10.778 1.00 87.62 94 ILE A O 1
ATOM 753 N N . ILE A 1 95 ? 0.574 6.705 -10.177 1.00 87.12 95 ILE A N 1
ATOM 754 C CA . ILE A 1 95 ? 1.115 8.064 -10.340 1.00 87.12 95 ILE A CA 1
ATOM 755 C C . ILE A 1 95 ? 2.286 8.288 -9.376 1.00 87.12 95 ILE A C 1
ATOM 757 O O . ILE A 1 95 ? 3.322 8.810 -9.785 1.00 87.12 95 ILE A O 1
ATOM 761 N N . TYR A 1 96 ? 2.174 7.845 -8.120 1.00 83.12 96 TYR A N 1
ATOM 762 C CA . TYR A 1 96 ? 3.282 7.923 -7.164 1.00 83.12 96 TYR A CA 1
ATOM 763 C C . TYR A 1 96 ? 4.472 7.041 -7.551 1.00 83.12 96 TYR A C 1
ATOM 765 O O . TYR A 1 96 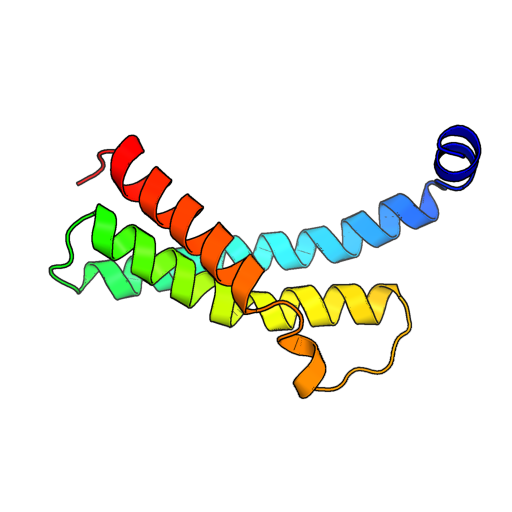? 5.622 7.465 -7.410 1.00 83.12 96 TYR A O 1
ATOM 773 N N . GLY A 1 97 ? 4.221 5.824 -8.035 1.00 80.44 97 GLY A N 1
ATOM 774 C CA . GLY A 1 97 ? 5.257 4.906 -8.503 1.00 80.44 97 GLY A CA 1
ATOM 775 C C . GLY A 1 97 ? 5.989 5.443 -9.732 1.00 80.44 97 GLY A C 1
ATOM 776 O O . GLY A 1 97 ? 7.218 5.462 -9.763 1.00 80.44 97 GLY A O 1
ATOM 777 N N . TRP A 1 98 ? 5.245 5.958 -10.708 1.00 82.75 98 TRP A N 1
ATOM 778 C CA . TRP A 1 98 ? 5.771 6.602 -11.908 1.00 82.75 98 TRP A CA 1
ATOM 779 C C . TRP A 1 98 ? 6.557 7.874 -11.584 1.00 82.75 98 TRP A C 1
ATOM 781 O O . TRP A 1 98 ? 7.689 8.030 -12.039 1.00 82.75 98 TRP A O 1
ATOM 791 N N . GLY A 1 99 ? 6.005 8.742 -10.730 1.00 80.94 99 GLY A N 1
ATOM 792 C CA . GLY A 1 99 ? 6.668 9.959 -10.269 1.00 80.94 99 GLY A CA 1
ATOM 793 C C . GLY A 1 99 ? 7.991 9.663 -9.565 1.00 80.94 99 GLY A C 1
ATOM 794 O O . GLY A 1 99 ? 8.989 10.319 -9.852 1.00 80.94 99 GLY A O 1
ATOM 795 N N . ARG A 1 100 ? 8.049 8.624 -8.719 1.00 74.06 100 ARG A N 1
ATOM 796 C CA . ARG A 1 100 ? 9.323 8.154 -8.150 1.00 74.06 100 ARG A CA 1
ATOM 797 C C . ARG A 1 100 ? 10.271 7.598 -9.207 1.00 74.06 100 ARG A C 1
ATOM 799 O O . ARG A 1 100 ? 11.450 7.915 -9.147 1.00 74.06 100 ARG A O 1
ATOM 806 N N . GLY A 1 101 ? 9.782 6.822 -10.171 1.00 72.19 101 GLY A N 1
ATOM 807 C CA . GLY A 1 101 ? 10.607 6.280 -11.257 1.00 72.19 101 GLY A CA 1
ATOM 808 C C . GLY A 1 101 ? 11.229 7.354 -12.159 1.00 72.19 101 GLY A C 1
ATOM 809 O O . GLY A 1 101 ? 12.308 7.137 -12.697 1.00 72.19 101 GLY A O 1
ATOM 810 N N . ILE A 1 102 ? 10.580 8.514 -12.303 1.00 71.31 102 ILE A N 1
ATOM 811 C CA . ILE A 1 102 ? 11.113 9.670 -13.042 1.00 71.31 102 ILE A CA 1
ATOM 812 C C . ILE A 1 102 ? 12.041 10.515 -12.166 1.00 71.31 102 ILE A C 1
ATOM 814 O O . ILE A 1 102 ? 13.160 10.813 -12.568 1.00 71.31 102 ILE A O 1
ATOM 818 N N . MET A 1 103 ? 11.580 10.910 -10.975 1.00 67.00 103 MET A N 1
ATOM 819 C CA . MET A 1 103 ? 12.279 11.882 -10.127 1.00 67.00 103 MET A CA 1
ATOM 820 C C . MET A 1 103 ? 13.477 11.295 -9.388 1.00 67.00 103 MET A C 1
ATOM 822 O O . MET A 1 103 ? 14.429 12.017 -9.113 1.00 67.00 103 MET A O 1
ATOM 826 N N . ALA A 1 104 ? 13.437 10.008 -9.034 1.00 59.66 104 ALA A N 1
ATOM 827 C CA . ALA A 1 104 ? 14.552 9.393 -8.331 1.00 59.66 104 ALA A CA 1
ATOM 828 C C . ALA A 1 104 ? 15.752 9.169 -9.256 1.00 59.66 104 ALA A C 1
ATOM 830 O O . ALA A 1 104 ? 16.859 9.091 -8.745 1.00 59.66 104 ALA A O 1
ATOM 831 N N . GLY A 1 105 ? 15.572 9.069 -10.582 1.00 50.62 105 GLY A N 1
ATOM 832 C CA . GLY A 1 105 ? 16.683 8.921 -11.533 1.00 50.62 105 GLY A CA 1
ATOM 833 C C . GLY A 1 105 ? 17.652 7.764 -11.238 1.00 50.62 105 GLY A C 1
ATOM 834 O O . GLY A 1 105 ? 18.738 7.725 -11.811 1.00 50.62 105 GLY A O 1
ATOM 835 N N . VAL A 1 106 ? 17.302 6.835 -10.342 1.00 44.41 106 VAL A N 1
ATOM 836 C CA . VAL A 1 106 ? 18.180 5.734 -9.947 1.00 44.41 106 VAL A CA 1
ATOM 837 C C . VAL A 1 106 ? 17.919 4.556 -10.879 1.00 44.41 106 VAL A C 1
ATOM 839 O O . VAL A 1 106 ? 16.932 3.839 -10.715 1.00 44.41 106 VAL A O 1
ATOM 842 N N . LEU A 1 107 ? 18.789 4.493 -11.894 1.00 42.25 107 LEU A N 1
ATOM 843 C CA . LEU A 1 107 ? 19.492 3.316 -12.434 1.00 42.25 107 LEU A CA 1
ATOM 844 C C . LEU A 1 107 ? 18.757 1.966 -12.347 1.00 42.25 107 LEU A C 1
ATOM 846 O O . LEU A 1 107 ? 18.670 1.387 -11.242 1.00 42.25 107 LEU A O 1
#

Secondary structure (DSSP, 8-state):
-HHHHHHT--HHHHHHHHHHHHHHHHHHHHHHHHHHHHHHTS---HHHHHHHHHHHHHHHHHHHHHHHHHHHTT----HHHHTTTHHHHHHHHHHHHHHHHHHS---

Organism: NCBI:txid89044